Protein AF-A0A970P6G9-F1 (afdb_monomer)

pLDDT: mean 91.3, std 7.3, range [60.38, 97.88]

Solvent-accessible surface area (backbone atoms only — not comparable to full-atom values): 8983 Å² total; per-residue (Å²): 122,50,74,43,99,82,77,48,36,41,44,66,42,76,47,75,48,68,75,51,62,74,87,43,66,70,14,36,40,41,37,38,48,50,78,20,25,54,68,73,26,36,46,44,35,38,39,38,39,34,22,70,30,61,49,99,87,67,32,48,30,31,43,37,38,34,45,68,28,32,42,35,42,84,88,70,47,47,32,36,37,33,33,45,31,42,37,34,37,80,36,34,80,93,48,93,56,60,67,64,25,28,35,40,33,37,42,36,33,38,34,32,39,72,87,71,45,60,35,39,37,38,40,82,34,56,32,32,34,44,45,93,44,99,52,55,14,17,30,30,36,39,40,37,41,96,88,48,53,36,39,39,34,24,58,91,59,59,86,74,58,50,34,41,40,31,46,86,88,48,74,46,80,45,76,116

Mean predicted aligned error: 5.5 Å

Structure (mmCIF, N/CA/C/O backbone):
data_AF-A0A970P6G9-F1
#
_entry.id   AF-A0A970P6G9-F1
#
loop_
_atom_site.group_PDB
_atom_site.id
_atom_site.type_symbol
_atom_site.label_atom_id
_atom_site.label_alt_id
_atom_site.label_comp_id
_atom_site.label_asym_id
_atom_site.label_entity_id
_atom_site.label_seq_id
_atom_site.pdbx_PDB_ins_code
_atom_site.Cartn_x
_atom_site.Cartn_y
_atom_site.Cartn_z
_atom_site.occupancy
_atom_site.B_iso_or_equiv
_atom_site.auth_seq_id
_atom_site.auth_comp_id
_atom_site.auth_asym_id
_atom_site.auth_atom_id
_atom_site.pdbx_PDB_model_num
ATOM 1 N N . ASN A 1 1 ? -10.784 24.321 1.027 1.00 60.38 1 ASN A N 1
ATOM 2 C CA . ASN A 1 1 ? -11.227 22.967 0.640 1.00 60.38 1 ASN A CA 1
ATOM 3 C C . ASN A 1 1 ? -11.304 22.916 -0.864 1.00 60.38 1 ASN A C 1
ATOM 5 O O . ASN A 1 1 ? -11.949 23.785 -1.432 1.00 60.38 1 ASN A O 1
ATOM 9 N N . CYS A 1 2 ? -10.580 21.992 -1.491 1.00 68.00 2 CYS A N 1
ATOM 10 C CA . CYS A 1 2 ? -10.705 21.753 -2.925 1.00 68.00 2 CYS A CA 1
ATOM 11 C C . CYS A 1 2 ? -11.599 20.527 -3.107 1.00 68.00 2 CYS A C 1
ATOM 13 O O . CYS A 1 2 ? -11.255 19.442 -2.630 1.00 68.00 2 CYS A O 1
ATOM 15 N N . GLU A 1 3 ? -12.758 20.721 -3.726 1.00 75.69 3 GLU A N 1
ATOM 16 C CA . GLU A 1 3 ? -13.681 19.639 -4.047 1.00 75.69 3 GLU A CA 1
ATOM 17 C C . GLU A 1 3 ? -13.224 18.974 -5.347 1.00 75.69 3 GLU A C 1
ATOM 19 O O . GLU A 1 3 ? -13.003 19.625 -6.369 1.00 75.69 3 GLU A O 1
ATOM 24 N N . CYS A 1 4 ? -12.998 17.668 -5.285 1.00 73.50 4 CYS A N 1
ATOM 25 C CA . CYS A 1 4 ? -12.661 16.866 -6.447 1.00 73.50 4 CYS A CA 1
ATOM 26 C C . CYS A 1 4 ? -13.927 16.593 -7.263 1.00 73.50 4 CYS A C 1
ATOM 28 O O . CYS A 1 4 ? -15.027 16.556 -6.724 1.00 73.50 4 CYS A O 1
ATOM 30 N N . PHE A 1 5 ? -13.751 16.269 -8.544 1.00 66.19 5 PHE A N 1
ATOM 31 C CA . PHE A 1 5 ? -14.833 15.922 -9.477 1.00 66.19 5 PHE A CA 1
ATOM 32 C C . PHE A 1 5 ? -15.816 14.845 -8.963 1.00 66.19 5 PHE A C 1
ATOM 34 O O . PHE A 1 5 ? -16.958 14.793 -9.398 1.00 66.19 5 PHE A O 1
ATOM 41 N N . LEU A 1 6 ? -15.384 14.003 -8.019 1.00 69.06 6 LEU A N 1
ATOM 42 C CA . LEU A 1 6 ? -16.173 12.924 -7.416 1.00 69.06 6 LEU A CA 1
ATOM 43 C C . LEU A 1 6 ? -16.758 13.281 -6.030 1.00 69.06 6 LEU A C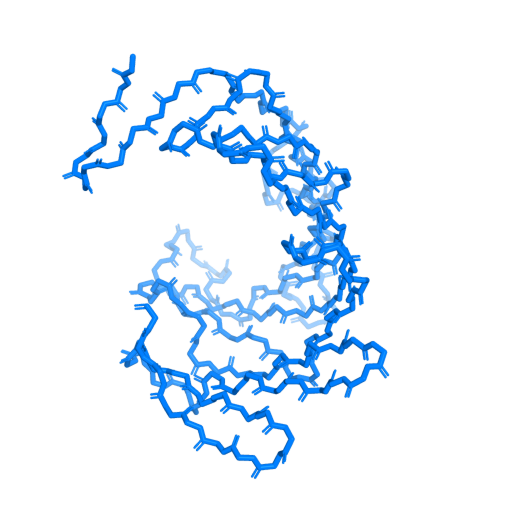 1
ATOM 45 O O . LEU A 1 6 ? -17.033 12.381 -5.244 1.00 69.06 6 LEU A O 1
ATOM 49 N N . GLY A 1 7 ? -16.869 14.567 -5.677 1.00 76.00 7 GLY A N 1
ATOM 50 C CA . GLY A 1 7 ? -17.456 15.037 -4.407 1.00 76.00 7 GLY A CA 1
ATOM 51 C C . GLY A 1 7 ? -16.558 14.891 -3.169 1.00 76.00 7 GLY A C 1
ATOM 52 O O . GLY A 1 7 ? -16.940 15.266 -2.065 1.00 76.00 7 GLY A O 1
ATOM 53 N N . ASN A 1 8 ? -15.340 14.366 -3.331 1.00 82.31 8 ASN A N 1
ATOM 54 C CA . ASN A 1 8 ? -14.369 14.249 -2.241 1.00 82.31 8 ASN A CA 1
ATOM 55 C C . ASN A 1 8 ? -13.641 15.579 -1.995 1.00 82.31 8 ASN A C 1
ATOM 57 O O . ASN A 1 8 ? -13.157 16.209 -2.934 1.00 82.31 8 ASN A O 1
ATOM 61 N N . SER A 1 9 ? -13.466 15.966 -0.735 1.00 87.31 9 SER A N 1
ATOM 62 C CA . SER A 1 9 ? -12.763 17.185 -0.327 1.00 87.31 9 SER A CA 1
ATOM 63 C C . SER A 1 9 ? -11.327 16.883 0.101 1.00 87.31 9 SER A C 1
ATOM 65 O O . SER A 1 9 ? -11.075 15.976 0.896 1.00 87.31 9 SER A O 1
ATOM 67 N N . LYS A 1 10 ? -10.369 17.669 -0.403 1.00 90.81 10 LYS A N 1
ATOM 68 C CA . LYS A 1 10 ? -8.955 17.614 0.002 1.00 90.81 10 LYS A CA 1
ATOM 69 C C . LYS A 1 10 ? -8.492 18.974 0.526 1.00 90.81 10 LYS A C 1
ATOM 71 O O . LYS A 1 10 ? -8.818 20.020 -0.048 1.00 90.81 10 LYS A O 1
ATOM 76 N N . ARG A 1 11 ? -7.701 18.973 1.601 1.00 92.00 11 ARG A N 1
ATOM 77 C CA . ARG A 1 11 ? -7.027 20.169 2.148 1.00 92.00 11 ARG A CA 1
ATOM 78 C C . ARG A 1 11 ? -5.689 19.798 2.786 1.00 92.00 11 ARG A C 1
ATOM 80 O O . ARG A 1 11 ? -5.510 18.651 3.170 1.00 92.00 11 ARG A O 1
ATOM 87 N N . GLY A 1 12 ? -4.776 20.761 2.895 1.00 92.12 12 GLY A N 1
ATOM 88 C CA . GLY A 1 12 ? -3.425 20.553 3.430 1.00 92.12 12 GLY A CA 1
ATOM 89 C C . GLY A 1 12 ? -2.349 20.435 2.362 1.00 92.12 12 GLY A C 1
ATOM 90 O O . GLY A 1 12 ? -2.552 20.867 1.225 1.00 92.12 12 GLY A O 1
ATOM 91 N N . LYS A 1 13 ? -1.204 19.853 2.729 1.00 93.00 13 LYS A N 1
ATOM 92 C CA . LYS A 1 13 ? -0.040 19.709 1.850 1.00 93.00 13 LYS A CA 1
ATOM 93 C C . LYS A 1 13 ? 0.452 18.265 1.805 1.00 93.00 13 LYS A C 1
ATOM 95 O O . LYS A 1 13 ? 0.468 17.554 2.807 1.00 93.00 13 LYS A O 1
ATOM 100 N N . ILE A 1 14 ? 0.896 17.864 0.619 1.00 94.75 14 ILE A N 1
ATOM 101 C CA . ILE A 1 14 ? 1.615 16.613 0.390 1.00 94.75 14 ILE A CA 1
ATOM 102 C C . ILE A 1 14 ? 3.004 17.001 -0.096 1.00 94.75 14 ILE A C 1
ATOM 104 O O . ILE A 1 14 ? 3.134 17.656 -1.132 1.00 94.75 14 ILE A O 1
ATOM 108 N N . HIS A 1 15 ? 4.029 16.594 0.640 1.00 94.69 15 HIS A N 1
ATOM 109 C CA . HIS A 1 15 ? 5.418 16.789 0.248 1.00 94.69 15 HIS A CA 1
ATOM 110 C C . HIS A 1 15 ? 5.901 15.539 -0.463 1.00 94.69 15 HIS A C 1
ATOM 112 O O . HIS A 1 15 ? 5.767 14.433 0.055 1.00 94.69 15 HIS A O 1
ATOM 118 N N . ILE A 1 16 ? 6.441 15.713 -1.667 1.00 95.38 16 ILE A N 1
ATOM 119 C CA . ILE A 1 16 ? 6.964 14.616 -2.477 1.00 95.38 16 ILE A CA 1
ATOM 120 C C . ILE A 1 16 ? 8.412 14.943 -2.808 1.00 95.38 16 ILE A C 1
ATOM 122 O O . ILE A 1 16 ? 8.684 15.888 -3.546 1.00 95.38 16 ILE A O 1
ATOM 126 N N . LYS A 1 17 ? 9.334 14.148 -2.275 1.00 94.94 17 LYS A N 1
ATOM 127 C CA . LYS A 1 17 ? 10.756 14.220 -2.595 1.00 94.94 17 LYS A CA 1
ATOM 128 C C . LYS A 1 17 ? 11.101 13.093 -3.557 1.00 94.94 17 LYS A C 1
ATOM 130 O O . LYS A 1 17 ? 10.786 11.935 -3.294 1.00 94.94 17 LYS A O 1
ATOM 135 N N . LEU A 1 18 ? 11.739 13.448 -4.665 1.00 95.56 18 LEU A N 1
ATOM 136 C CA . LEU A 1 18 ? 12.215 12.524 -5.692 1.00 95.56 18 LEU A CA 1
ATOM 137 C C . LEU A 1 18 ? 13.739 12.608 -5.723 1.00 95.56 18 LEU A C 1
ATOM 139 O O . LEU A 1 18 ? 14.271 13.717 -5.780 1.00 95.56 18 LEU A O 1
ATOM 143 N N . SER A 1 19 ? 14.434 11.473 -5.651 1.00 94.94 19 SER A N 1
ATOM 144 C CA . SER A 1 19 ? 15.895 11.454 -5.800 1.00 94.94 19 SER A CA 1
ATOM 145 C C . SER A 1 19 ? 16.336 11.400 -7.262 1.00 94.94 19 SER A C 1
ATOM 147 O O . SER A 1 19 ? 17.354 11.997 -7.593 1.00 94.94 19 SER A O 1
ATOM 149 N N . ASP A 1 20 ? 15.582 10.707 -8.119 1.00 94.06 20 ASP A N 1
ATOM 150 C CA . ASP A 1 20 ? 15.915 10.497 -9.530 1.00 94.06 20 ASP A CA 1
ATOM 151 C C . ASP A 1 20 ? 14.668 10.085 -10.344 1.00 94.06 20 ASP A C 1
ATOM 153 O O . ASP A 1 20 ? 13.578 9.914 -9.784 1.00 94.06 20 ASP A O 1
ATOM 157 N N . TRP A 1 21 ? 14.804 9.878 -11.658 1.00 90.00 21 TRP A N 1
ATOM 158 C CA . TRP A 1 21 ? 13.772 9.257 -12.490 1.00 90.00 21 TRP A CA 1
ATOM 159 C C . TRP A 1 21 ? 13.391 7.892 -11.906 1.00 90.00 21 TRP A C 1
ATOM 161 O O . TRP A 1 21 ? 14.225 7.016 -11.737 1.00 90.00 21 TRP A O 1
ATOM 171 N N . TRP A 1 22 ? 12.100 7.693 -11.638 1.00 85.81 22 TRP A N 1
ATOM 172 C CA . TRP A 1 22 ? 11.497 6.448 -11.149 1.00 85.81 22 TRP A CA 1
ATOM 173 C C . TRP A 1 22 ? 11.922 5.128 -11.829 1.00 85.81 22 TRP A C 1
ATOM 175 O O . TRP A 1 22 ? 11.798 4.099 -11.178 1.00 85.81 22 TRP A O 1
ATOM 185 N N . ARG A 1 23 ? 12.398 5.115 -13.088 1.00 86.31 23 ARG A N 1
ATOM 186 C CA . ARG A 1 23 ? 12.905 3.895 -13.758 1.00 86.31 23 ARG A CA 1
ATOM 187 C C . ARG A 1 23 ? 14.385 3.620 -13.477 1.00 86.31 23 ARG A C 1
ATOM 189 O O . ARG A 1 23 ? 14.826 2.501 -13.706 1.00 86.31 23 ARG A O 1
ATOM 196 N N . ASN A 1 24 ? 15.125 4.599 -12.962 1.00 90.94 24 ASN A N 1
ATOM 197 C CA . ASN A 1 24 ? 16.506 4.396 -12.550 1.00 90.94 24 ASN A CA 1
ATOM 198 C C . ASN A 1 24 ? 16.527 3.574 -11.260 1.00 90.94 24 ASN A C 1
ATOM 200 O O . ASN A 1 24 ? 15.813 3.882 -10.298 1.00 90.94 24 ASN A O 1
ATOM 204 N N . GLU A 1 25 ? 17.349 2.531 -11.251 1.00 92.44 25 GLU A N 1
ATOM 205 C CA . GLU A 1 25 ? 17.601 1.719 -10.065 1.00 92.44 25 GLU A CA 1
ATOM 206 C C . GLU A 1 25 ? 18.080 2.603 -8.904 1.00 92.44 25 GLU A C 1
ATOM 208 O O . GLU A 1 25 ? 18.868 3.533 -9.087 1.00 92.44 25 GLU A O 1
ATOM 213 N N . GLY A 1 26 ? 17.555 2.357 -7.703 1.00 92.56 26 GLY A N 1
ATOM 214 C CA . GLY A 1 26 ? 17.839 3.178 -6.527 1.00 92.56 26 GLY A CA 1
ATOM 215 C C . GLY A 1 26 ? 17.069 4.503 -6.471 1.00 92.56 26 GLY A C 1
ATOM 216 O O . GLY A 1 26 ? 17.223 5.254 -5.503 1.00 92.56 26 GLY A O 1
ATOM 217 N N . SER A 1 27 ? 16.210 4.802 -7.455 1.00 94.25 27 SER A N 1
ATOM 218 C CA . SER A 1 27 ? 15.303 5.951 -7.375 1.00 94.25 27 SER A CA 1
ATOM 219 C C . SER A 1 27 ? 14.384 5.829 -6.160 1.00 94.25 27 SER A C 1
ATOM 221 O O . SER A 1 27 ? 13.750 4.800 -5.920 1.00 94.25 27 SER A O 1
ATOM 223 N N . LEU A 1 28 ? 14.308 6.912 -5.392 1.00 95.00 28 LEU A N 1
ATOM 224 C CA . LEU A 1 28 ? 13.575 7.016 -4.146 1.00 95.00 28 LEU A CA 1
ATOM 225 C C . LEU A 1 28 ? 12.527 8.114 -4.268 1.00 95.00 28 LEU A C 1
ATOM 227 O O . LEU A 1 28 ? 12.832 9.280 -4.537 1.00 95.00 28 LEU A O 1
ATOM 231 N N . ARG A 1 29 ? 11.284 7.742 -3.985 1.00 96.75 29 ARG A N 1
ATOM 232 C CA . ARG A 1 29 ? 10.172 8.666 -3.809 1.00 96.75 29 ARG A CA 1
ATOM 233 C C . ARG A 1 29 ? 9.692 8.613 -2.371 1.00 96.75 29 ARG A C 1
ATOM 235 O O . ARG A 1 29 ? 9.125 7.618 -1.930 1.00 96.75 29 ARG A O 1
ATOM 242 N N . GLU A 1 30 ? 9.880 9.715 -1.667 1.00 96.44 30 GLU A N 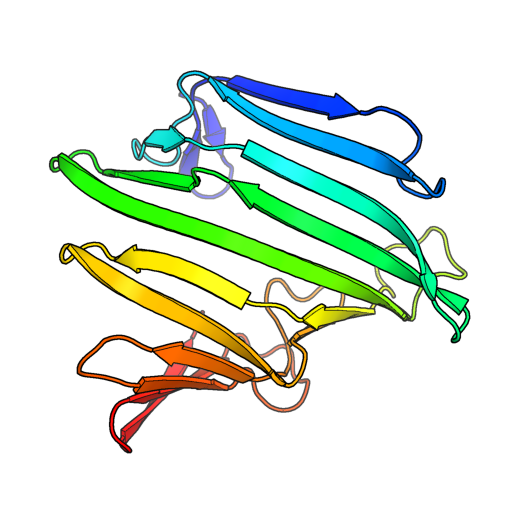1
ATOM 243 C CA . GLU A 1 30 ? 9.408 9.904 -0.303 1.00 96.44 30 GLU A CA 1
ATOM 244 C C . GLU A 1 30 ? 8.197 10.838 -0.313 1.00 96.44 30 GLU A C 1
ATOM 246 O O . GLU A 1 30 ? 8.224 11.901 -0.934 1.00 96.44 30 GLU A O 1
ATOM 251 N N . ILE A 1 31 ? 7.120 10.416 0.341 1.00 96.81 31 ILE A N 1
ATOM 252 C CA . ILE A 1 31 ? 5.853 11.135 0.428 1.00 96.81 31 ILE A CA 1
ATOM 253 C C . ILE A 1 31 ? 5.524 11.326 1.905 1.00 96.81 31 ILE A C 1
ATOM 255 O O . ILE A 1 31 ? 5.397 10.349 2.647 1.00 96.81 31 ILE A O 1
ATOM 259 N N . THR A 1 32 ? 5.356 12.577 2.315 1.00 95.62 32 THR A N 1
ATOM 260 C CA . THR A 1 32 ? 4.930 12.951 3.667 1.00 95.62 32 THR A CA 1
ATOM 261 C C . THR A 1 32 ? 3.759 13.923 3.608 1.00 95.62 32 THR A C 1
ATOM 263 O O . THR A 1 32 ? 3.500 14.573 2.590 1.00 95.62 32 THR A O 1
ATOM 266 N N . PHE A 1 33 ? 3.013 13.993 4.704 1.00 95.38 33 PHE A N 1
ATOM 267 C CA . PHE A 1 33 ? 1.782 14.767 4.803 1.00 95.38 33 PHE A CA 1
ATOM 268 C C . PHE A 1 33 ? 1.939 15.859 5.861 1.00 95.38 33 PHE A C 1
ATOM 270 O O . PHE A 1 33 ? 2.378 15.583 6.975 1.00 95.38 33 PHE A O 1
ATOM 277 N N . GLU A 1 34 ? 1.575 17.094 5.517 1.00 94.12 34 GLU A N 1
ATOM 278 C CA . GLU A 1 34 ? 1.528 18.229 6.445 1.00 94.12 34 GLU A CA 1
ATOM 279 C C . GLU A 1 34 ? 0.101 18.772 6.459 1.00 94.12 34 GLU A C 1
ATOM 281 O O . GLU A 1 34 ? -0.391 19.284 5.448 1.00 94.12 34 GLU A O 1
ATOM 286 N N . ASP A 1 35 ? -0.570 18.604 7.601 1.00 93.62 35 ASP A N 1
ATOM 287 C CA . ASP A 1 35 ? -1.966 18.995 7.810 1.00 93.62 35 ASP A CA 1
ATOM 288 C C . ASP A 1 35 ? -2.884 18.573 6.658 1.00 93.62 35 ASP A C 1
ATOM 290 O O . ASP A 1 35 ? -3.750 19.336 6.227 1.00 93.62 35 ASP A O 1
ATOM 294 N N . PHE A 1 36 ? -2.671 17.361 6.134 1.00 93.81 36 PHE A N 1
ATOM 295 C CA . PHE A 1 36 ? -3.454 16.817 5.035 1.00 93.81 36 PHE A CA 1
ATOM 296 C C . PHE A 1 36 ? -4.724 16.139 5.544 1.00 93.81 36 PHE A C 1
ATOM 298 O O . PHE A 1 36 ? -4.681 15.291 6.436 1.00 93.81 36 PHE A O 1
ATOM 305 N N . TYR A 1 37 ? -5.852 16.495 4.935 1.00 92.50 37 TYR A N 1
ATOM 306 C CA . TYR A 1 37 ? -7.153 15.924 5.238 1.00 92.50 37 TYR A CA 1
ATOM 307 C C . TYR A 1 37 ? -7.860 15.496 3.955 1.00 92.50 37 TYR A C 1
ATOM 309 O O . TYR A 1 37 ? -7.885 16.236 2.964 1.00 92.50 37 TYR A O 1
ATOM 317 N N . PHE A 1 38 ? -8.472 14.318 4.012 1.00 90.88 38 PHE A N 1
ATOM 318 C CA . PHE A 1 38 ? -9.325 13.754 2.975 1.00 90.88 38 PHE A CA 1
ATOM 319 C C . PHE A 1 38 ? -10.718 13.523 3.563 1.00 90.88 38 PHE A C 1
ATOM 321 O O . PHE 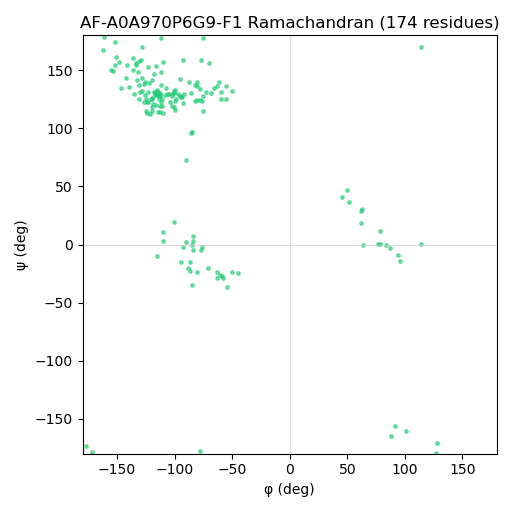A 1 38 ? -10.864 12.720 4.481 1.00 90.88 38 PHE A O 1
ATOM 328 N N . ASN A 1 39 ? -11.728 14.242 3.066 1.00 89.88 39 ASN A N 1
ATOM 329 C CA . ASN A 1 39 ? -13.083 14.265 3.637 1.00 89.88 39 ASN A CA 1
ATOM 330 C C . ASN A 1 39 ? -13.068 14.519 5.156 1.00 89.88 39 ASN A C 1
ATOM 332 O O . ASN A 1 39 ? -13.677 13.785 5.924 1.00 89.88 39 ASN A O 1
ATOM 336 N N . ASP A 1 40 ? -12.286 15.517 5.581 1.00 90.88 40 ASP A N 1
ATOM 337 C CA . ASP A 1 40 ? -12.037 15.890 6.985 1.00 90.88 40 ASP A CA 1
ATOM 338 C C . ASP A 1 40 ? -11.326 14.855 7.865 1.00 90.88 40 ASP A C 1
ATOM 340 O O . ASP A 1 40 ? -10.963 15.168 8.999 1.00 90.88 40 ASP A O 1
ATOM 344 N N . ASN A 1 41 ? -10.982 13.693 7.316 1.00 93.12 41 ASN A N 1
ATOM 345 C CA . ASN A 1 41 ? -10.129 12.719 7.984 1.00 93.12 41 ASN A CA 1
ATOM 346 C C . ASN A 1 41 ? -8.666 13.129 7.830 1.00 93.12 41 ASN A C 1
ATOM 348 O O . ASN A 1 41 ? -8.185 13.310 6.708 1.00 93.12 41 ASN A O 1
ATOM 352 N N . LYS A 1 42 ? -7.949 13.272 8.945 1.00 94.81 42 LYS A N 1
ATOM 353 C CA . LYS A 1 42 ? -6.531 13.647 8.953 1.00 94.81 42 LYS A CA 1
ATOM 354 C C . LYS A 1 42 ? -5.672 12.437 8.609 1.00 94.81 42 LYS A C 1
ATOM 356 O O . LYS A 1 42 ? -5.747 11.430 9.310 1.00 94.81 42 LYS A O 1
ATOM 361 N N . LEU A 1 43 ? -4.840 12.557 7.579 1.00 95.38 43 LEU A N 1
ATOM 362 C CA . LEU A 1 43 ? -3.892 11.520 7.179 1.00 95.38 43 LEU A CA 1
ATOM 363 C C . LEU A 1 43 ? -2.472 11.914 7.585 1.00 95.38 43 LEU A C 1
ATOM 365 O O . LEU A 1 43 ? -1.994 13.002 7.264 1.00 95.38 43 LEU A O 1
ATOM 369 N N . GLU A 1 44 ? -1.794 10.996 8.258 1.00 96.25 44 GLU 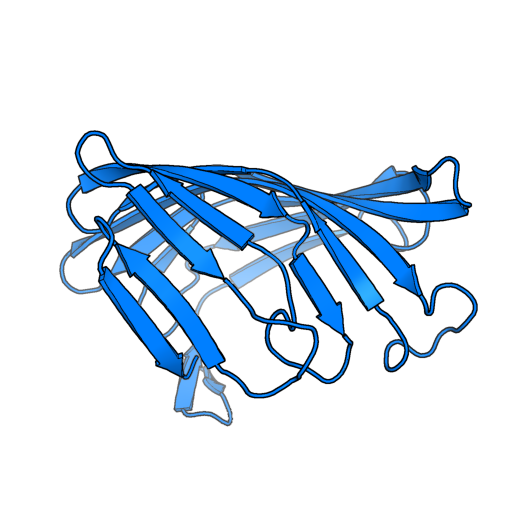A N 1
ATOM 370 C CA . GLU A 1 44 ? -0.432 11.147 8.754 1.00 96.25 44 GLU A CA 1
ATOM 371 C C . GLU A 1 44 ? 0.404 9.921 8.363 1.00 96.25 44 GLU A C 1
ATOM 373 O O . GLU A 1 44 ? -0.128 8.844 8.077 1.00 96.25 44 GLU A O 1
ATOM 378 N N . GLY A 1 45 ? 1.723 10.102 8.334 1.00 95.12 45 GLY A N 1
ATOM 379 C CA . GLY A 1 45 ? 2.688 9.041 8.061 1.00 95.12 45 GLY A CA 1
ATOM 380 C C . GLY A 1 45 ? 3.669 9.380 6.946 1.00 95.12 45 GLY A C 1
ATOM 381 O O . GLY A 1 45 ? 3.652 10.464 6.354 1.00 95.12 45 GLY A O 1
ATOM 382 N N . LYS A 1 46 ? 4.544 8.419 6.672 1.00 96.81 46 LYS A N 1
ATOM 383 C CA . LYS A 1 46 ? 5.585 8.495 5.655 1.00 96.81 46 LYS A CA 1
ATOM 384 C C . LYS A 1 46 ? 5.450 7.310 4.714 1.00 96.81 46 LYS A C 1
ATOM 386 O O . LYS A 1 46 ? 5.457 6.165 5.154 1.00 96.81 46 LYS A O 1
ATOM 391 N N . LYS A 1 47 ? 5.351 7.582 3.414 1.00 96.69 47 LYS A N 1
ATOM 392 C CA . LYS A 1 47 ? 5.380 6.557 2.371 1.00 96.69 47 LYS A CA 1
ATOM 393 C C . LYS A 1 47 ? 6.663 6.682 1.566 1.00 96.69 47 LYS A C 1
ATOM 395 O O . LYS A 1 47 ? 6.936 7.731 0.993 1.00 96.69 47 LYS A O 1
ATOM 400 N N . THR A 1 48 ? 7.399 5.589 1.476 1.00 96.44 48 THR A N 1
ATOM 401 C CA . THR A 1 48 ? 8.638 5.483 0.714 1.00 96.44 48 THR A CA 1
ATOM 402 C C . THR A 1 48 ? 8.432 4.483 -0.412 1.00 96.44 48 THR A C 1
ATOM 404 O O . THR A 1 48 ? 7.874 3.411 -0.196 1.00 96.44 48 THR A O 1
ATOM 407 N N . ILE A 1 49 ? 8.849 4.837 -1.620 1.00 96.44 49 ILE A N 1
ATOM 408 C CA . ILE A 1 49 ? 8.855 3.953 -2.784 1.00 96.44 49 ILE A CA 1
ATOM 409 C C . ILE A 1 49 ? 10.284 3.944 -3.309 1.00 96.44 49 ILE A C 1
ATOM 411 O O . ILE A 1 49 ? 10.778 4.985 -3.736 1.00 96.44 49 ILE A O 1
ATOM 415 N N . LEU A 1 50 ? 10.932 2.792 -3.240 1.00 96.12 50 LEU A N 1
ATOM 416 C CA . LEU A 1 50 ? 12.280 2.555 -3.734 1.00 96.12 50 LEU A CA 1
ATOM 417 C C . LEU A 1 50 ? 12.187 1.687 -4.988 1.00 96.12 50 LEU A C 1
ATOM 419 O O . LEU A 1 50 ? 11.524 0.655 -4.953 1.00 96.12 50 LEU A O 1
ATOM 423 N N . ASN A 1 51 ? 12.827 2.102 -6.076 1.00 95.31 51 ASN A N 1
ATOM 424 C CA . ASN A 1 51 ? 13.086 1.232 -7.217 1.00 95.31 51 ASN A CA 1
ATOM 425 C C . ASN A 1 51 ? 14.236 0.287 -6.848 1.00 95.31 51 ASN A C 1
ATOM 427 O O . ASN A 1 51 ? 15.359 0.744 -6.622 1.00 95.31 51 ASN A O 1
ATOM 431 N N . SER A 1 52 ? 13.935 -1.005 -6.768 1.00 92.56 52 SER A N 1
ATOM 432 C CA . SER A 1 52 ? 14.876 -2.055 -6.367 1.00 92.56 52 SER A CA 1
ATOM 433 C C . SER A 1 52 ? 15.635 -2.655 -7.557 1.00 92.56 52 SER A C 1
ATOM 435 O O . SER A 1 52 ? 16.441 -3.556 -7.363 1.00 92.56 52 SER A O 1
ATOM 437 N N . GLY A 1 53 ? 15.406 -2.145 -8.770 1.00 91.56 53 GLY A N 1
ATOM 438 C CA . GLY A 1 53 ? 16.038 -2.617 -9.995 1.00 91.56 53 GLY A CA 1
ATOM 439 C C . GLY A 1 53 ? 15.275 -3.764 -10.650 1.00 91.56 53 GLY A C 1
ATOM 440 O O . GLY A 1 53 ? 14.095 -4.004 -10.370 1.00 91.56 53 GLY A O 1
ATOM 441 N N . LEU A 1 54 ? 15.954 -4.442 -11.570 1.00 92.12 54 LEU A N 1
ATOM 442 C CA . LEU A 1 54 ? 15.427 -5.629 -12.234 1.00 92.12 54 LEU A CA 1
ATOM 443 C C . LEU A 1 54 ? 15.650 -6.859 -11.346 1.00 92.12 54 LEU A C 1
ATOM 445 O O . LEU A 1 54 ? 16.722 -7.002 -10.760 1.00 92.12 54 LEU A O 1
ATOM 449 N N . ASN A 1 55 ? 14.653 -7.735 -11.248 1.00 90.75 55 ASN A N 1
ATOM 450 C CA . ASN A 1 55 ? 14.835 -9.053 -10.640 1.00 90.75 55 ASN A CA 1
ATOM 451 C C . ASN A 1 55 ? 15.529 -10.028 -11.611 1.00 90.75 55 ASN A C 1
ATOM 453 O O . ASN A 1 55 ? 15.871 -9.667 -12.739 1.00 90.75 55 ASN A O 1
ATOM 457 N N . ASP A 1 56 ? 15.709 -11.275 -11.172 1.00 88.31 56 ASP A N 1
ATOM 458 C CA . ASP A 1 56 ? 16.342 -12.335 -11.970 1.00 88.31 56 ASP A CA 1
ATOM 459 C C . ASP A 1 56 ? 15.604 -12.616 -13.294 1.00 88.31 56 ASP A C 1
ATOM 461 O O . ASP A 1 56 ? 16.233 -13.009 -14.278 1.00 88.31 56 ASP A O 1
ATOM 465 N N . ASP A 1 57 ? 14.296 -12.347 -13.344 1.00 87.44 57 ASP A N 1
ATOM 466 C CA . ASP A 1 57 ? 13.447 -12.496 -14.533 1.00 87.44 57 ASP A CA 1
ATOM 467 C C . ASP A 1 57 ? 13.478 -11.261 -15.459 1.00 87.44 57 ASP A C 1
ATOM 469 O O . ASP A 1 57 ? 12.838 -11.246 -16.510 1.00 87.44 57 ASP A O 1
ATOM 473 N N . GLY A 1 58 ? 14.234 -10.216 -15.103 1.00 86.94 58 GLY A N 1
ATOM 474 C CA . GLY A 1 58 ? 14.319 -8.969 -15.869 1.00 86.94 58 GLY A CA 1
ATOM 475 C C . GLY A 1 58 ? 13.133 -8.018 -15.663 1.00 86.94 58 GLY A C 1
ATOM 476 O O . GLY A 1 58 ? 13.003 -7.031 -16.393 1.00 86.94 58 GLY A O 1
ATOM 477 N N . ASN A 1 59 ? 12.287 -8.276 -14.666 1.00 90.62 59 ASN A N 1
ATOM 478 C CA . ASN A 1 59 ? 11.127 -7.459 -14.323 1.00 90.62 59 ASN A CA 1
ATOM 479 C C . ASN A 1 59 ? 11.506 -6.340 -13.354 1.00 90.62 59 ASN A C 1
ATOM 481 O O . ASN A 1 59 ? 12.271 -6.533 -12.409 1.00 90.62 59 ASN A O 1
ATOM 485 N N . LEU A 1 60 ? 10.938 -5.152 -13.564 1.00 91.44 60 LEU A N 1
ATOM 486 C CA . LEU A 1 60 ? 11.210 -3.989 -12.723 1.00 91.44 60 LEU A CA 1
ATOM 487 C C . LEU A 1 60 ? 10.493 -4.110 -11.375 1.00 91.44 60 LEU A C 1
ATOM 489 O O . LEU A 1 60 ? 9.275 -4.284 -11.327 1.00 91.44 60 LEU A O 1
ATOM 493 N N . THR A 1 61 ? 11.233 -3.951 -10.280 1.00 94.56 61 THR A N 1
ATOM 494 C CA . THR A 1 61 ? 10.715 -4.137 -8.921 1.00 94.56 61 THR A CA 1
ATOM 495 C C . THR A 1 61 ? 10.770 -2.865 -8.080 1.00 94.56 61 THR A C 1
ATOM 497 O O . THR A 1 61 ? 11.663 -2.025 -8.207 1.00 94.56 61 THR A O 1
ATOM 500 N N . PHE A 1 62 ? 9.792 -2.712 -7.187 1.00 95.38 62 PHE A N 1
ATOM 501 C CA . PHE A 1 62 ? 9.684 -1.584 -6.270 1.00 95.38 62 PHE A CA 1
ATOM 502 C C . PHE A 1 62 ? 9.339 -2.038 -4.862 1.00 95.38 62 PHE A C 1
ATOM 504 O O . PHE A 1 62 ? 8.310 -2.677 -4.644 1.00 95.38 62 PHE A O 1
ATOM 511 N N . THR A 1 63 ? 10.108 -1.568 -3.888 1.00 96.50 63 THR A N 1
ATOM 512 C CA . THR A 1 63 ? 9.772 -1.707 -2.472 1.00 96.50 63 THR A CA 1
ATOM 513 C C . THR A 1 63 ? 9.001 -0.479 -2.000 1.00 96.50 63 THR A C 1
ATOM 515 O O . THR A 1 63 ? 9.466 0.659 -2.084 1.00 96.50 63 THR A O 1
ATOM 518 N N . LYS A 1 64 ? 7.791 -0.695 -1.490 1.00 96.50 64 LYS A N 1
ATOM 519 C CA . LYS A 1 64 ? 6.881 0.328 -0.972 1.00 96.50 64 LYS A CA 1
ATOM 520 C C . LYS A 1 64 ? 6.741 0.149 0.532 1.00 96.50 64 LYS A C 1
ATOM 522 O O . LYS A 1 64 ? 6.136 -0.817 0.987 1.00 96.50 64 LYS A O 1
ATOM 527 N N . LYS A 1 65 ? 7.223 1.120 1.298 1.00 97.06 65 LYS A N 1
ATOM 528 C CA . LYS A 1 65 ? 7.126 1.132 2.757 1.00 97.06 65 LYS A CA 1
ATOM 529 C C . LYS A 1 65 ? 6.189 2.238 3.224 1.00 97.06 65 LYS A C 1
ATOM 531 O O . LYS A 1 65 ? 6.242 3.350 2.702 1.00 97.06 65 LYS A O 1
ATOM 536 N N . ILE A 1 66 ? 5.336 1.944 4.197 1.00 97.00 66 ILE A N 1
ATOM 537 C CA . ILE A 1 66 ? 4.564 2.940 4.939 1.00 97.00 66 ILE A CA 1
ATOM 538 C C . ILE A 1 66 ? 4.954 2.830 6.405 1.00 97.00 66 ILE A C 1
ATOM 540 O O . ILE A 1 66 ? 4.861 1.753 6.990 1.00 97.00 66 ILE A O 1
ATOM 544 N N . GLU A 1 67 ? 5.372 3.954 6.975 1.00 96.56 67 GLU A N 1
ATOM 545 C CA . GLU A 1 67 ? 5.800 4.083 8.363 1.00 96.56 67 GLU A CA 1
ATOM 546 C C . GLU A 1 67 ? 4.961 5.156 9.058 1.00 96.56 67 GLU A C 1
ATOM 548 O O . GLU A 1 67 ? 4.785 6.262 8.538 1.00 96.56 67 GLU A O 1
ATOM 553 N N . GLY A 1 68 ? 4.431 4.827 10.235 1.00 94.62 68 GLY A N 1
ATOM 554 C CA . GLY A 1 68 ? 3.601 5.727 11.031 1.00 94.62 68 GLY A CA 1
ATOM 555 C C . GLY A 1 68 ? 2.316 6.154 10.323 1.00 94.62 68 GLY A C 1
ATOM 556 O O . GLY A 1 68 ? 1.842 7.263 10.562 1.00 94.62 68 GLY A O 1
ATOM 557 N N . GLY A 1 69 ? 1.778 5.314 9.432 1.00 95.50 69 GLY A N 1
ATOM 558 C CA . GLY A 1 69 ? 0.505 5.573 8.770 1.00 95.50 69 GLY A CA 1
ATOM 559 C C . GLY A 1 69 ? -0.597 5.700 9.811 1.00 95.50 69 GLY A C 1
ATOM 560 O O . GLY A 1 69 ? -0.763 4.810 10.646 1.00 95.50 69 GLY A O 1
ATOM 561 N N . LYS A 1 70 ? -1.330 6.811 9.797 1.00 95.81 70 LYS A N 1
ATOM 562 C CA . LYS A 1 70 ? -2.437 7.046 10.721 1.00 95.81 70 LYS A CA 1
ATOM 563 C C . LYS A 1 70 ? -3.530 7.852 10.042 1.00 95.81 70 LYS A C 1
ATOM 565 O O . LYS A 1 70 ? -3.259 8.857 9.391 1.00 95.81 70 LYS A O 1
ATOM 570 N N . LEU A 1 71 ? -4.767 7.415 10.228 1.00 95.38 71 LEU A N 1
ATOM 571 C CA . LEU A 1 71 ? -5.962 8.118 9.791 1.00 95.38 71 LEU A CA 1
ATOM 572 C C . LEU A 1 71 ? -6.793 8.456 11.027 1.00 95.38 71 LEU A C 1
ATOM 574 O O . LEU A 1 71 ? -7.159 7.557 11.783 1.00 95.38 71 LEU A O 1
ATOM 578 N N . SER A 1 72 ? -7.054 9.744 11.244 1.00 95.06 72 SER A N 1
ATOM 579 C CA . SER A 1 72 ? -7.869 10.235 12.362 1.00 95.06 72 SER A CA 1
ATOM 580 C C . SER A 1 72 ? -9.172 10.827 11.837 1.00 95.06 72 SER A C 1
ATOM 582 O O . SER A 1 72 ? -9.142 11.688 10.955 1.00 95.06 72 SER A O 1
ATOM 584 N N . TYR A 1 73 ? -10.294 10.376 12.383 1.00 93.81 73 TYR A N 1
ATOM 585 C CA . TYR A 1 73 ? -11.635 10.789 11.985 1.00 93.81 73 TYR A CA 1
ATOM 586 C C . TYR A 1 73 ? -12.138 11.970 12.838 1.00 93.81 73 TYR A C 1
ATOM 588 O O . TYR A 1 73 ? -11.653 12.179 13.956 1.00 93.81 73 TYR A O 1
ATOM 596 N N . PRO A 1 74 ? -13.124 12.749 12.350 1.00 91.88 74 PRO A N 1
ATOM 597 C CA . PRO A 1 74 ? -13.709 13.868 13.093 1.00 91.88 74 PRO A CA 1
ATOM 598 C C . PRO A 1 74 ? -14.368 13.483 14.424 1.00 91.88 74 PRO A C 1
ATOM 600 O O . PRO A 1 74 ? -14.438 14.311 15.329 1.00 91.88 74 PRO A O 1
ATOM 603 N N . ASP A 1 75 ? -14.837 12.241 14.554 1.00 92.31 75 ASP A N 1
ATOM 604 C CA . ASP A 1 75 ? -15.428 11.700 15.786 1.00 92.31 75 ASP A CA 1
ATOM 605 C C . ASP A 1 75 ? -14.382 11.351 16.866 1.00 92.31 75 ASP A C 1
ATOM 607 O O . ASP A 1 75 ? -14.734 10.946 17.974 1.00 92.31 75 ASP A O 1
ATOM 611 N N . GLY A 1 76 ? -13.092 11.530 16.560 1.00 89.88 76 GLY A N 1
ATOM 612 C CA . GLY A 1 76 ? -11.972 11.227 17.445 1.00 89.88 76 GLY A CA 1
ATOM 613 C C . GLY A 1 76 ? -11.483 9.780 17.369 1.00 89.88 76 GLY A C 1
ATOM 614 O O . GLY A 1 76 ? -10.484 9.451 18.015 1.00 89.88 76 GLY A O 1
ATOM 615 N N . SER A 1 77 ? -12.132 8.917 16.582 1.00 94.31 77 SER A N 1
ATOM 616 C CA . SER A 1 77 ? -11.619 7.581 16.285 1.00 94.31 77 SER A CA 1
ATOM 617 C C . SER A 1 77 ? -10.389 7.662 15.373 1.00 94.31 77 SER A C 1
ATOM 619 O O . SER A 1 77 ? -10.153 8.646 14.664 1.00 94.31 77 SER A O 1
ATOM 621 N N . SER A 1 78 ? -9.544 6.633 15.412 1.00 94.62 78 SER A N 1
ATOM 622 C CA . SER A 1 78 ? -8.354 6.580 14.566 1.00 94.62 78 SER A CA 1
ATOM 623 C C . SER A 1 78 ? -7.930 5.152 14.285 1.00 94.62 78 SER A C 1
ATOM 625 O O . SER A 1 78 ? -8.056 4.300 15.158 1.00 94.62 78 SER A O 1
ATOM 627 N N . MET A 1 79 ? -7.334 4.938 13.119 1.00 95.81 79 MET A N 1
ATOM 628 C CA . MET A 1 79 ? -6.648 3.699 12.755 1.00 95.81 79 MET A CA 1
ATOM 629 C C . MET A 1 79 ? -5.201 3.996 12.371 1.00 95.81 79 MET A C 1
ATOM 631 O O . MET A 1 79 ? -4.889 5.097 11.908 1.00 95.81 79 MET A O 1
ATOM 635 N N . SER A 1 80 ? -4.318 3.020 12.545 1.00 96.31 80 SER A N 1
ATOM 636 C CA . SER A 1 80 ? -2.917 3.122 12.142 1.00 96.31 80 SER A CA 1
ATOM 637 C C . SER A 1 80 ? -2.460 1.881 11.395 1.00 96.31 80 SER A C 1
ATOM 639 O O . SER A 1 80 ? -3.046 0.807 11.528 1.00 96.31 80 SER A O 1
ATOM 641 N N . TRP A 1 81 ? -1.422 2.035 10.581 1.00 96.69 81 TRP A N 1
ATOM 642 C CA . TRP A 1 81 ? -0.794 0.928 9.882 1.00 96.69 81 TRP A CA 1
ATOM 643 C C . TRP A 1 81 ? 0.660 1.234 9.536 1.00 96.69 81 TRP A C 1
ATOM 645 O O . TRP A 1 81 ? 1.058 2.368 9.260 1.00 96.69 81 TRP A O 1
ATOM 655 N N . ASN A 1 82 ? 1.442 0.169 9.498 1.00 96.88 82 ASN A N 1
ATOM 656 C CA . ASN A 1 82 ? 2.757 0.100 8.898 1.00 96.88 82 ASN A CA 1
ATOM 657 C C . ASN A 1 82 ? 2.731 -1.059 7.912 1.00 96.88 82 ASN A C 1
ATOM 659 O O . ASN A 1 82 ? 2.141 -2.102 8.189 1.00 96.88 82 ASN A O 1
ATOM 663 N N . CYS A 1 83 ? 3.351 -0.895 6.753 1.00 95.88 83 CYS A N 1
ATOM 664 C CA . CYS A 1 83 ? 3.462 -2.010 5.824 1.00 95.88 83 CYS A CA 1
ATOM 665 C C . CYS A 1 83 ? 4.693 -1.908 4.954 1.00 95.88 83 CYS A C 1
ATOM 667 O O . CYS A 1 83 ? 5.141 -0.811 4.623 1.00 95.88 83 CYS A O 1
ATOM 669 N N . GLU A 1 84 ? 5.142 -3.062 4.497 1.00 97.44 84 GLU A N 1
ATOM 670 C CA . GLU A 1 84 ? 6.153 -3.187 3.469 1.00 97.44 84 GLU A CA 1
ATOM 671 C C . GLU A 1 84 ? 5.604 -4.094 2.374 1.00 97.44 84 GLU A C 1
ATOM 673 O O . GLU A 1 84 ? 5.147 -5.206 2.631 1.00 97.44 84 GLU A O 1
ATOM 678 N N . LYS A 1 85 ? 5.563 -3.571 1.151 1.00 96.69 85 LYS A N 1
ATOM 679 C CA . LYS A 1 85 ? 5.049 -4.271 -0.021 1.00 96.69 85 LYS A CA 1
ATOM 680 C C . LYS A 1 85 ? 6.088 -4.252 -1.126 1.00 96.69 85 LYS A C 1
ATOM 682 O O . LYS A 1 85 ? 6.670 -3.200 -1.383 1.00 96.69 85 LYS A O 1
ATOM 687 N N . SER A 1 86 ? 6.262 -5.371 -1.810 1.00 95.81 86 SER A N 1
ATOM 688 C CA . SER A 1 86 ? 7.007 -5.433 -3.063 1.00 95.81 86 SER A CA 1
ATOM 689 C C . SER A 1 86 ? 6.031 -5.332 -4.230 1.00 95.81 86 SER A C 1
ATOM 691 O O . SER A 1 86 ? 4.901 -5.810 -4.151 1.00 95.81 86 SER A O 1
ATOM 693 N N . SER A 1 87 ? 6.413 -4.639 -5.293 1.00 94.88 87 SER A N 1
ATOM 694 C CA . SER A 1 87 ? 5.644 -4.553 -6.531 1.00 94.88 87 SER A CA 1
ATOM 695 C C . SER A 1 87 ? 6.548 -4.847 -7.708 1.00 94.88 87 SER A C 1
ATOM 697 O O . SER A 1 87 ? 7.554 -4.170 -7.880 1.00 94.88 87 SER A O 1
ATOM 699 N N . GLU A 1 88 ? 6.161 -5.808 -8.521 1.00 94.12 88 GLU A N 1
ATOM 700 C CA . GLU A 1 88 ? 6.881 -6.263 -9.699 1.00 94.12 88 GLU A CA 1
ATOM 701 C C . GLU A 1 88 ? 6.059 -5.945 -10.947 1.00 94.12 88 GLU A C 1
ATOM 703 O O . GLU A 1 88 ? 4.861 -6.225 -10.986 1.00 94.12 88 GLU A O 1
ATOM 708 N N . LEU A 1 89 ? 6.690 -5.334 -11.947 1.00 91.62 89 LEU A N 1
ATOM 709 C CA . LEU A 1 89 ? 6.104 -5.095 -13.263 1.00 91.62 89 LEU A CA 1
ATOM 710 C C . LEU A 1 89 ? 6.302 -6.344 -14.123 1.00 91.62 89 LEU A C 1
ATOM 712 O O . LEU A 1 89 ? 7.375 -6.522 -14.696 1.00 91.62 89 LEU A O 1
ATOM 716 N N . ILE A 1 90 ? 5.282 -7.197 -14.181 1.00 91.25 90 ILE A N 1
ATOM 717 C CA . ILE A 1 90 ? 5.347 -8.501 -14.855 1.00 91.25 90 ILE A CA 1
ATOM 718 C C . ILE A 1 90 ? 5.019 -8.420 -16.352 1.00 91.25 90 ILE A C 1
ATOM 720 O O . ILE A 1 90 ? 5.457 -9.269 -17.118 1.00 91.25 90 ILE A O 1
ATOM 724 N N . GLU A 1 91 ? 4.290 -7.388 -16.788 1.00 87.19 91 GLU A N 1
ATOM 725 C CA . GLU A 1 91 ? 4.028 -7.098 -18.207 1.00 87.19 91 GLU A CA 1
ATOM 726 C C . GLU A 1 91 ? 4.058 -5.582 -18.451 1.00 87.19 91 GLU A C 1
ATOM 728 O O . GLU A 1 91 ? 3.802 -4.818 -17.526 1.00 87.19 91 GLU A O 1
ATOM 733 N N . GLY A 1 92 ? 4.366 -5.143 -19.679 1.00 79.06 92 GLY A N 1
ATOM 734 C CA . GLY A 1 92 ? 4.332 -3.725 -20.092 1.00 79.06 92 GLY A CA 1
ATOM 735 C C . GLY A 1 92 ? 5.664 -2.964 -19.992 1.00 79.06 92 GLY A C 1
ATOM 736 O O . GLY A 1 92 ? 5.814 -1.885 -20.565 1.00 79.06 92 GLY A O 1
ATOM 737 N N . ASN A 1 93 ? 6.700 -3.553 -19.378 1.00 78.06 93 ASN A N 1
ATOM 738 C CA . ASN A 1 93 ? 7.997 -2.886 -19.169 1.00 78.06 93 ASN A CA 1
ATOM 739 C C . ASN A 1 93 ? 8.680 -2.400 -20.469 1.00 78.06 93 ASN A C 1
ATOM 741 O O . ASN A 1 93 ? 9.402 -1.395 -20.458 1.00 78.06 93 ASN A O 1
ATOM 745 N N . GLU A 1 94 ? 8.425 -3.085 -21.589 1.00 74.44 94 GLU A N 1
ATOM 746 C CA . GLU A 1 94 ? 8.979 -2.775 -22.913 1.00 74.44 94 GLU A CA 1
ATOM 747 C C . GLU A 1 94 ? 8.409 -1.496 -23.538 1.00 74.44 94 GLU A C 1
ATOM 749 O O . GLU A 1 94 ? 9.026 -0.918 -24.437 1.00 74.44 94 GLU A O 1
ATOM 754 N N . THR A 1 95 ? 7.245 -1.028 -23.075 1.00 72.69 95 THR A N 1
ATOM 755 C CA . THR A 1 95 ? 6.612 0.170 -23.616 1.00 72.69 95 THR A CA 1
ATOM 756 C C . THR A 1 95 ? 6.647 1.331 -22.616 1.00 72.69 95 THR A C 1
ATOM 758 O O . THR A 1 95 ? 6.832 1.189 -21.406 1.00 72.69 95 THR A O 1
ATOM 761 N N . LEU A 1 96 ? 6.543 2.553 -23.148 1.00 67.12 96 LEU A N 1
ATOM 762 C CA . LEU A 1 96 ? 6.279 3.750 -22.338 1.00 67.12 96 LEU A CA 1
ATOM 763 C C . LEU A 1 96 ? 4.779 3.937 -22.082 1.00 67.12 96 LEU A C 1
ATOM 765 O O . LEU A 1 96 ? 4.384 4.886 -21.400 1.00 67.12 96 LEU A O 1
ATOM 769 N N . ARG A 1 97 ? 3.938 3.088 -22.683 1.00 70.75 97 ARG A N 1
ATOM 770 C CA . ARG A 1 97 ? 2.514 3.082 -22.392 1.00 70.75 97 ARG A CA 1
ATOM 771 C C . ARG A 1 97 ? 2.374 2.348 -21.075 1.00 70.75 97 ARG A C 1
ATOM 773 O O . ARG A 1 97 ? 3.017 1.350 -20.836 1.00 70.75 97 ARG A O 1
ATOM 780 N N . PHE A 1 98 ? 1.590 2.933 -20.193 1.00 70.12 98 PHE A N 1
ATOM 781 C CA . PHE A 1 98 ? 1.300 2.315 -18.912 1.00 70.12 98 PHE A CA 1
ATOM 782 C C . PHE A 1 98 ? 0.074 1.403 -19.029 1.00 70.12 98 PHE A C 1
ATOM 784 O O . PHE A 1 98 ? -0.134 0.550 -18.182 1.00 70.12 98 PHE A O 1
ATOM 791 N N . PHE A 1 99 ? -0.771 1.580 -20.051 1.00 69.50 99 PHE A N 1
ATOM 792 C CA . PHE A 1 99 ? -2.067 0.899 -20.174 1.00 69.50 99 PHE A CA 1
ATOM 793 C C . PHE A 1 99 ? -1.984 -0.629 -20.292 1.00 69.50 99 PHE A C 1
ATOM 795 O O . PHE A 1 99 ? -2.960 -1.297 -19.977 1.00 69.50 99 PHE A O 1
ATOM 802 N N . ASP A 1 100 ? -0.858 -1.157 -20.751 1.00 76.94 100 ASP A N 1
ATOM 803 C CA . ASP A 1 100 ? -0.534 -2.581 -20.863 1.00 76.94 100 ASP A CA 1
ATOM 804 C C . ASP A 1 100 ? 0.196 -3.131 -19.629 1.00 76.94 100 ASP A C 1
ATOM 806 O O . A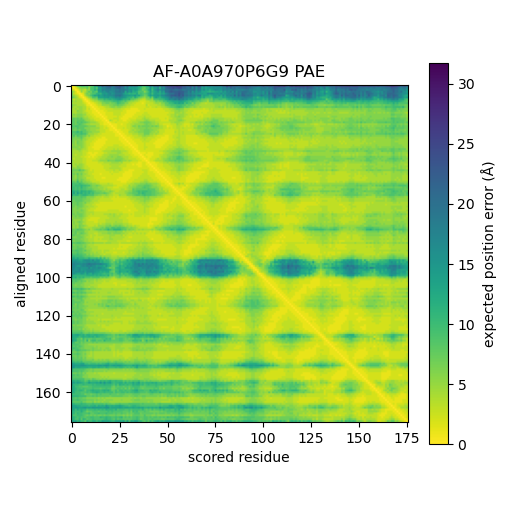SP A 1 100 ? 0.462 -4.327 -19.568 1.00 76.94 100 ASP A O 1
ATOM 810 N N . ASP A 1 101 ? 0.487 -2.291 -18.631 1.00 86.12 101 ASP A N 1
ATOM 811 C CA . ASP A 1 101 ? 1.218 -2.721 -17.446 1.00 86.12 101 ASP A CA 1
ATOM 812 C C . ASP A 1 101 ? 0.383 -3.676 -16.586 1.00 86.12 101 ASP A C 1
ATOM 814 O O . ASP A 1 101 ? -0.740 -3.356 -16.165 1.00 86.12 101 ASP A O 1
ATOM 818 N N . ILE A 1 102 ? 0.987 -4.809 -16.226 1.00 90.44 102 ILE A N 1
ATOM 819 C CA . ILE A 1 102 ? 0.474 -5.698 -15.185 1.00 90.44 102 ILE A CA 1
ATOM 820 C C . ILE A 1 102 ? 1.469 -5.729 -14.032 1.00 90.44 102 ILE A C 1
ATOM 822 O O . ILE A 1 102 ? 2.661 -5.972 -14.214 1.00 90.44 102 ILE A O 1
ATOM 826 N N . TRP A 1 103 ? 0.961 -5.486 -12.828 1.00 93.31 103 TRP A N 1
ATOM 827 C CA . TRP A 1 103 ? 1.747 -5.454 -11.605 1.00 93.31 103 TRP A CA 1
ATOM 828 C C . TRP A 1 103 ? 1.375 -6.609 -10.685 1.00 93.31 103 TRP A C 1
ATOM 830 O O . TRP A 1 103 ? 0.203 -6.788 -10.359 1.00 93.31 103 TRP A O 1
ATOM 840 N N . SER A 1 104 ? 2.382 -7.326 -10.203 1.00 95.56 104 SER A N 1
ATOM 841 C CA . SER A 1 104 ? 2.274 -8.289 -9.109 1.00 95.56 104 SER A CA 1
ATOM 842 C C . SER A 1 104 ? 2.692 -7.616 -7.805 1.00 95.56 104 SER A C 1
ATOM 844 O O . SER A 1 104 ? 3.730 -6.959 -7.745 1.00 95.56 104 SER A O 1
ATOM 846 N N . VAL A 1 105 ? 1.878 -7.717 -6.755 1.00 96.75 105 VAL A N 1
ATOM 847 C CA . VAL A 1 105 ? 2.150 -7.085 -5.460 1.00 96.75 105 VAL A CA 1
ATOM 848 C C . VAL A 1 105 ? 2.105 -8.119 -4.350 1.00 96.75 105 VAL A C 1
ATOM 850 O O . VAL A 1 105 ? 1.116 -8.825 -4.186 1.00 96.75 105 VAL A O 1
ATOM 853 N N . THR A 1 106 ? 3.157 -8.150 -3.540 1.00 97.50 106 THR A N 1
ATOM 854 C CA . THR A 1 106 ? 3.281 -9.002 -2.353 1.00 97.50 106 THR A CA 1
ATOM 855 C C . THR A 1 106 ? 3.672 -8.167 -1.142 1.00 97.50 106 THR A C 1
ATOM 857 O O . THR A 1 106 ? 3.990 -6.979 -1.256 1.00 97.50 106 THR A O 1
ATOM 860 N N . GLY A 1 107 ? 3.628 -8.772 0.039 1.00 96.81 107 GLY A N 1
ATOM 861 C CA . GLY A 1 107 ? 4.087 -8.160 1.278 1.00 96.81 107 GLY A CA 1
ATOM 862 C C . GLY A 1 107 ? 3.047 -8.206 2.381 1.00 96.81 107 GLY A C 1
ATOM 863 O O . GLY A 1 107 ? 2.014 -8.865 2.278 1.00 96.81 107 GLY A O 1
ATOM 864 N N . SER A 1 108 ? 3.342 -7.497 3.456 1.00 97.62 108 SER A N 1
ATOM 865 C CA . SER A 1 108 ? 2.601 -7.606 4.703 1.00 97.62 108 SER A CA 1
ATOM 866 C C . SER A 1 108 ? 2.654 -6.301 5.483 1.00 97.62 108 SER A C 1
ATOM 868 O O . SER A 1 108 ? 3.301 -5.313 5.107 1.00 97.62 108 SER A O 1
ATOM 870 N N . GLY A 1 109 ? 1.913 -6.262 6.575 1.00 97.19 109 GLY A N 1
ATOM 871 C CA . GLY A 1 109 ? 1.939 -5.141 7.485 1.00 97.19 109 GLY A CA 1
ATOM 872 C C . GLY A 1 109 ? 1.163 -5.421 8.749 1.00 97.19 109 GLY A C 1
ATOM 873 O O . GLY A 1 109 ? 0.624 -6.505 8.964 1.00 97.19 109 GLY A O 1
ATOM 874 N N . SER A 1 110 ? 1.121 -4.415 9.600 1.00 97.12 110 SER A N 1
ATOM 875 C CA . SER A 1 110 ? 0.422 -4.471 10.870 1.00 97.12 110 SER A CA 1
ATOM 876 C C . SER A 1 110 ? -0.053 -3.093 11.274 1.00 97.12 110 SER A C 1
ATOM 878 O O . SER A 1 110 ? 0.416 -2.072 10.763 1.00 97.12 110 SER A O 1
ATOM 880 N N . GLY A 1 111 ? -1.004 -3.047 12.189 1.00 96.19 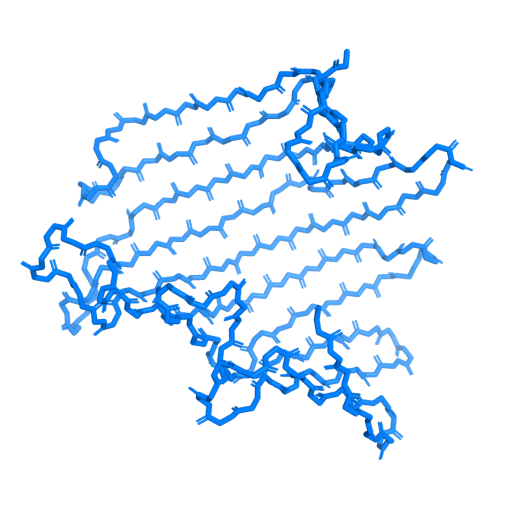111 GLY A N 1
ATOM 881 C CA . GLY A 1 111 ? -1.584 -1.791 12.607 1.00 96.19 111 GLY A CA 1
ATOM 882 C C . GLY A 1 111 ? -2.609 -1.946 13.706 1.00 96.19 111 GLY A C 1
ATOM 883 O O . GLY A 1 111 ? -2.825 -3.032 14.235 1.00 96.19 111 GLY A O 1
ATOM 884 N N . LEU A 1 112 ? -3.254 -0.826 14.003 1.00 95.75 112 LEU A N 1
ATOM 885 C CA . LEU A 1 112 ? -4.356 -0.742 14.941 1.00 95.75 112 LEU A CA 1
ATOM 886 C C . LEU A 1 112 ? -5.628 -0.412 14.160 1.00 95.75 112 LEU A C 1
ATOM 888 O O . LEU A 1 112 ? -5.668 0.592 13.439 1.00 95.75 112 LEU A O 1
ATOM 892 N N . ASN A 1 113 ? -6.653 -1.254 14.269 1.00 92.62 113 ASN A N 1
ATOM 893 C CA . ASN A 1 113 ? -7.934 -0.999 13.614 1.00 92.62 113 ASN A CA 1
ATOM 894 C C . ASN A 1 113 ? -8.734 0.097 14.355 1.00 92.62 113 ASN A C 1
ATOM 896 O O . ASN A 1 113 ? -8.305 0.619 15.387 1.00 92.62 113 ASN A O 1
ATOM 900 N N . ILE A 1 114 ? -9.908 0.455 13.826 1.00 92.12 114 ILE A N 1
ATOM 901 C CA . ILE A 1 114 ? -10.762 1.503 14.413 1.00 92.12 114 ILE A CA 1
ATOM 902 C C . ILE A 1 114 ? -11.260 1.151 15.829 1.00 92.12 114 ILE A C 1
ATOM 904 O O . ILE A 1 114 ? -11.420 2.042 16.663 1.00 92.12 114 ILE A O 1
ATOM 908 N N . ASP A 1 115 ? -11.400 -0.145 16.124 1.00 91.06 115 ASP A N 1
ATOM 909 C CA . ASP A 1 115 ? -11.810 -0.689 17.424 1.00 91.06 115 ASP A CA 1
ATOM 910 C C . ASP A 1 115 ? -10.644 -0.827 18.417 1.00 91.06 115 ASP A C 1
ATOM 912 O O . ASP A 1 115 ? -10.810 -1.366 19.512 1.00 91.06 115 ASP A O 1
ATOM 916 N N . LYS A 1 116 ? -9.456 -0.315 18.064 1.00 92.19 116 LYS A N 1
ATOM 917 C CA . LYS A 1 116 ? -8.224 -0.389 18.866 1.00 92.19 116 LYS A CA 1
ATOM 918 C C . LYS A 1 116 ? -7.722 -1.816 19.102 1.00 92.19 116 LYS A C 1
ATOM 920 O O . LYS A 1 116 ? -7.093 -2.092 20.122 1.00 92.19 116 LYS A O 1
ATOM 925 N N . VAL A 1 117 ? -7.976 -2.703 18.148 1.00 94.38 117 VAL A N 1
ATOM 926 C CA . VAL A 1 117 ? -7.450 -4.067 18.116 1.00 94.38 117 VAL A CA 1
ATOM 927 C C . VAL A 1 117 ? -6.265 -4.118 17.158 1.00 94.38 117 VAL A C 1
ATOM 929 O O . VAL A 1 117 ? -6.343 -3.636 16.023 1.00 94.38 117 VAL A O 1
ATOM 932 N N . ASP A 1 118 ? -5.161 -4.694 17.630 1.00 96.44 118 ASP A N 1
ATOM 933 C CA . ASP A 1 118 ? -3.995 -4.956 16.794 1.00 96.44 118 ASP A CA 1
ATOM 934 C C . ASP A 1 118 ? -4.339 -5.994 15.723 1.00 96.44 118 ASP A C 1
ATOM 936 O O . ASP A 1 118 ? -4.945 -7.035 16.002 1.00 96.44 118 ASP A O 1
ATOM 940 N N . TYR A 1 119 ? -3.922 -5.713 14.495 1.00 96.69 119 TYR A N 1
ATOM 941 C CA . TYR A 1 119 ? -4.065 -6.627 13.375 1.00 96.69 119 TYR A CA 1
ATOM 942 C C . TYR A 1 119 ? -2.764 -6.733 12.586 1.00 96.69 119 TYR A C 1
ATOM 944 O O . TYR A 1 119 ? -1.944 -5.810 12.549 1.00 96.69 119 TYR A O 1
ATOM 952 N N . THR A 1 120 ? -2.601 -7.861 11.911 1.00 97.19 120 THR A N 1
ATOM 953 C CA . THR A 1 120 ? -1.626 -8.052 10.843 1.00 97.19 120 THR A CA 1
ATOM 954 C C . THR A 1 120 ? -2.366 -8.315 9.545 1.00 97.19 120 THR A C 1
ATOM 956 O O . THR A 1 120 ? -3.499 -8.792 9.550 1.00 97.19 120 THR A O 1
ATOM 959 N N . PHE A 1 121 ? -1.741 -7.992 8.422 1.00 96.69 121 PHE A N 1
ATOM 960 C CA . PHE A 1 121 ? -2.191 -8.490 7.135 1.00 96.69 121 PHE A CA 1
ATOM 961 C C . PHE A 1 121 ? -1.015 -9.048 6.347 1.00 96.69 121 PHE A C 1
ATOM 963 O O . PHE A 1 121 ? 0.106 -8.543 6.445 1.00 96.69 121 PHE A O 1
ATOM 970 N N . GLU A 1 122 ? -1.289 -10.052 5.531 1.00 97.56 122 GLU A N 1
ATOM 971 C CA . GLU A 1 122 ? -0.322 -10.703 4.663 1.00 97.56 122 GLU A CA 1
ATOM 972 C C . GLU A 1 122 ? -0.962 -10.997 3.311 1.00 97.56 122 GLU A C 1
ATOM 974 O O . GLU A 1 122 ? -2.104 -11.443 3.226 1.00 97.56 122 GLU A O 1
ATOM 979 N N . ILE A 1 123 ? -0.233 -10.711 2.238 1.00 97.88 123 ILE A N 1
ATOM 980 C CA . ILE A 1 123 ? -0.622 -11.104 0.887 1.00 97.88 123 ILE A CA 1
ATOM 981 C C . ILE A 1 123 ? -0.112 -12.534 0.674 1.00 97.88 123 ILE A C 1
ATOM 983 O O . ILE A 1 123 ? 1.059 -12.722 0.342 1.00 97.88 123 ILE A O 1
ATOM 987 N N . THR A 1 124 ? -0.973 -13.529 0.892 1.00 96.81 124 THR A N 1
ATOM 988 C CA . THR A 1 124 ? -0.622 -14.959 0.800 1.00 96.81 124 THR A CA 1
ATOM 989 C C . THR A 1 124 ? -0.604 -15.472 -0.637 1.00 96.81 124 THR A C 1
ATOM 991 O O . THR A 1 124 ? 0.112 -16.421 -0.949 1.00 96.81 124 THR A O 1
ATOM 994 N N . SER A 1 125 ? -1.331 -14.805 -1.538 1.00 96.94 125 SER A N 1
ATOM 995 C CA . SER A 1 125 ? -1.196 -14.963 -2.988 1.00 96.94 125 SER A CA 1
ATOM 996 C C . SER A 1 125 ? -1.023 -13.587 -3.629 1.00 96.94 125 SER A C 1
ATOM 998 O O . SER A 1 125 ? -1.835 -12.708 -3.327 1.00 96.94 125 SER A O 1
ATOM 1000 N N . PRO A 1 126 ? -0.034 -13.385 -4.526 1.00 96.81 126 PRO A N 1
ATOM 1001 C CA . PRO A 1 126 ? 0.252 -12.078 -5.106 1.00 96.81 126 PRO A CA 1
ATOM 1002 C C . PRO A 1 126 ? -0.991 -11.396 -5.676 1.00 96.81 126 PRO A C 1
ATOM 1004 O O . PRO A 1 126 ? -1.765 -12.002 -6.420 1.00 96.81 126 PRO A O 1
ATOM 1007 N N . LEU A 1 127 ? -1.167 -10.124 -5.321 1.00 96.19 127 LEU A N 1
ATOM 1008 C 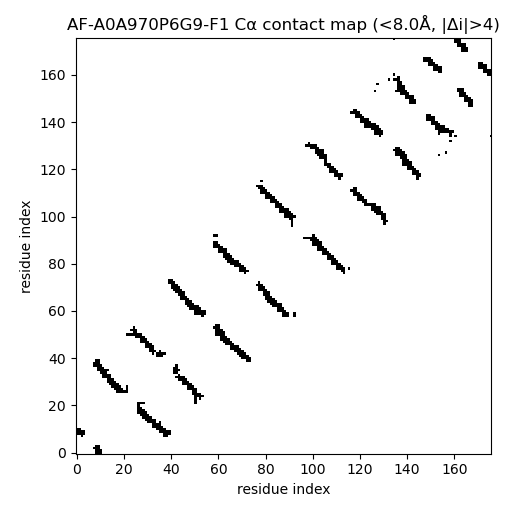CA . LEU A 1 127 ? -2.224 -9.290 -5.870 1.00 96.19 127 LEU A CA 1
ATOM 1009 C C . LEU A 1 127 ? -1.843 -8.854 -7.278 1.00 96.19 127 LEU A C 1
ATOM 1011 O O . LEU A 1 127 ? -0.808 -8.212 -7.462 1.00 96.19 127 LEU A O 1
ATOM 1015 N N . ILE A 1 128 ? -2.698 -9.153 -8.250 1.00 96.06 128 ILE A N 1
ATOM 1016 C CA . ILE A 1 128 ? -2.476 -8.768 -9.643 1.00 96.06 128 ILE A CA 1
ATOM 1017 C C . ILE A 1 128 ? -3.286 -7.518 -9.957 1.00 96.06 128 ILE A C 1
ATOM 1019 O O . ILE A 1 128 ? -4.507 -7.496 -9.816 1.00 96.06 128 ILE A O 1
ATOM 1023 N N . TYR A 1 129 ? -2.605 -6.477 -10.422 1.00 93.06 129 TYR A N 1
ATOM 1024 C CA . TYR A 1 129 ? -3.211 -5.241 -10.898 1.00 93.06 129 TYR A CA 1
ATOM 1025 C C . TYR A 1 129 ? -2.982 -5.121 -12.397 1.00 93.06 129 TYR A C 1
ATOM 1027 O O . TYR A 1 129 ? -1.843 -5.031 -12.843 1.00 93.06 129 TYR A O 1
ATOM 1035 N N . LYS A 1 130 ? -4.067 -5.069 -13.166 1.00 90.75 130 LYS A N 1
ATOM 1036 C CA . LYS A 1 130 ? -4.028 -4.745 -14.595 1.00 90.75 130 LYS A CA 1
ATOM 1037 C C . LYS A 1 130 ? -4.304 -3.261 -14.757 1.00 90.75 130 LYS A C 1
ATOM 1039 O O . LYS A 1 130 ? -5.303 -2.771 -14.217 1.00 90.75 130 LYS A O 1
ATOM 1044 N N . ASN A 1 131 ? -3.453 -2.537 -15.475 1.00 82.62 131 ASN A N 1
ATOM 1045 C CA . ASN A 1 131 ? -3.718 -1.123 -15.682 1.00 82.62 131 ASN A CA 1
ATOM 1046 C C . ASN A 1 131 ? -5.021 -0.930 -16.482 1.00 82.62 131 ASN A C 1
ATOM 1048 O O . ASN A 1 131 ? -5.319 -1.669 -17.414 1.00 82.62 131 ASN 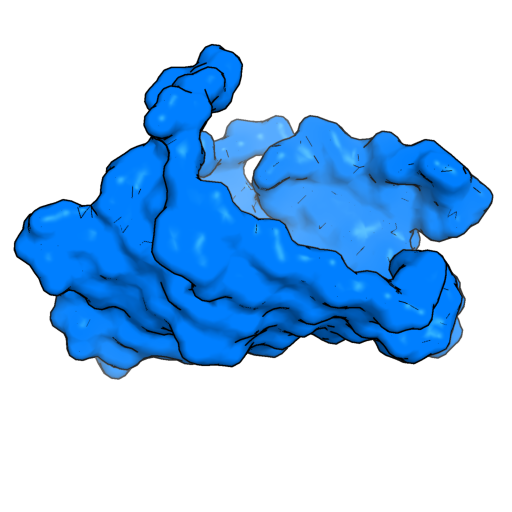A O 1
ATOM 1052 N N . GLY A 1 132 ? -5.850 0.024 -16.055 1.00 80.12 132 GLY A N 1
ATOM 1053 C CA . GLY A 1 132 ? -7.244 0.157 -16.506 1.00 80.12 132 GLY A CA 1
ATOM 1054 C C . GLY A 1 132 ? -8.284 -0.488 -15.580 1.00 80.12 132 GLY A C 1
ATOM 1055 O O . GLY A 1 132 ? -9.458 -0.138 -15.677 1.00 80.12 132 GLY A O 1
ATOM 1056 N N . CYS A 1 133 ? -7.869 -1.335 -14.632 1.00 84.25 133 CYS A N 1
ATOM 1057 C CA . CYS A 1 133 ? -8.701 -1.759 -13.508 1.00 84.25 133 CYS A CA 1
ATOM 1058 C C . CYS A 1 133 ? -8.298 -0.993 -12.238 1.00 84.25 133 CYS A C 1
ATOM 1060 O O . CYS A 1 133 ? -7.122 -0.934 -11.881 1.00 84.25 133 CYS A O 1
ATOM 1062 N N . PHE A 1 134 ? -9.263 -0.393 -11.535 1.00 84.75 134 PHE A N 1
ATOM 1063 C CA . PHE A 1 134 ? -8.987 0.392 -10.319 1.00 84.75 134 PHE A CA 1
ATOM 1064 C C . PHE A 1 134 ? -8.703 -0.467 -9.073 1.00 84.75 134 PHE A C 1
ATOM 1066 O O . PHE A 1 134 ? -8.355 0.075 -8.023 1.00 84.75 134 PHE A O 1
ATOM 1073 N N . TYR A 1 135 ? -8.830 -1.789 -9.191 1.00 89.12 135 TYR A N 1
ATOM 1074 C CA . TYR A 1 135 ? -8.761 -2.757 -8.099 1.00 89.12 135 TYR A CA 1
ATOM 1075 C C . TYR A 1 135 ? -7.911 -3.970 -8.520 1.00 89.12 135 TYR A C 1
ATOM 1077 O O . TYR A 1 135 ? -7.709 -4.169 -9.723 1.00 89.12 135 TYR A O 1
ATOM 1085 N N . PRO A 1 136 ? -7.397 -4.777 -7.571 1.00 92.31 136 PRO A N 1
ATOM 1086 C CA . PRO A 1 136 ? -6.770 -6.048 -7.915 1.00 92.31 136 PRO A CA 1
ATOM 1087 C C . PRO A 1 136 ? -7.786 -6.966 -8.593 1.00 92.31 136 PRO A C 1
ATOM 1089 O O . PRO A 1 136 ? -8.938 -7.019 -8.172 1.00 92.31 136 PRO A O 1
ATOM 1092 N N . VAL A 1 137 ? -7.346 -7.688 -9.621 1.00 94.00 137 VAL A N 1
ATOM 1093 C CA . VAL A 1 137 ? -8.182 -8.648 -10.360 1.00 94.00 137 VAL A CA 1
ATOM 1094 C C . VAL A 1 137 ? -8.038 -10.081 -9.843 1.00 94.00 137 VAL A C 1
ATOM 1096 O O . VAL A 1 137 ? -8.815 -10.953 -10.213 1.00 94.00 137 VAL A O 1
ATOM 1099 N N . SER A 1 138 ? -7.003 -10.349 -9.044 1.00 95.69 138 SER A N 1
ATOM 1100 C CA . SER A 1 138 ? -6.768 -11.643 -8.402 1.00 95.69 138 SER A CA 1
ATOM 1101 C C . SER A 1 138 ? -5.782 -11.513 -7.245 1.00 95.69 138 SER A C 1
ATOM 1103 O O . SER A 1 138 ? -5.077 -10.506 -7.128 1.00 95.69 138 SER A O 1
ATOM 1105 N N . GLY A 1 139 ? -5.700 -12.566 -6.433 1.00 96.00 139 GLY A N 1
ATOM 1106 C CA . GLY A 1 139 ? -4.796 -12.680 -5.292 1.00 96.00 139 GLY A CA 1
ATOM 1107 C C . GLY A 1 139 ? -5.551 -12.739 -3.969 1.00 96.00 139 GLY A C 1
ATOM 1108 O O . GLY A 1 139 ? -6.762 -12.531 -3.920 1.00 96.00 139 GLY A O 1
ATOM 1109 N N . ILE A 1 140 ? -4.827 -13.057 -2.898 1.00 97.31 140 ILE A N 1
ATOM 1110 C CA . ILE A 1 140 ? -5.419 -13.353 -1.591 1.00 97.31 140 ILE A CA 1
ATOM 1111 C C . ILE A 1 140 ? -4.700 -12.535 -0.527 1.00 97.31 140 ILE A C 1
ATOM 1113 O O . ILE A 1 140 ? -3.468 -12.508 -0.472 1.00 97.31 140 ILE A O 1
ATOM 1117 N N . VAL A 1 141 ? -5.487 -11.870 0.317 1.00 97.62 141 VAL A N 1
ATOM 1118 C CA . VAL A 1 141 ? -5.009 -11.160 1.503 1.00 97.62 141 VAL A CA 1
ATOM 1119 C C . VAL A 1 141 ? -5.640 -11.775 2.732 1.00 97.62 141 VAL A C 1
ATOM 1121 O O . VAL A 1 141 ? -6.860 -11.855 2.837 1.00 97.62 141 VAL A O 1
ATOM 1124 N N . GLU A 1 142 ? -4.808 -12.144 3.688 1.00 96.94 142 GLU A N 1
ATOM 1125 C CA . GLU A 1 142 ? -5.244 -12.550 5.013 1.00 96.94 142 GLU A CA 1
ATOM 1126 C C . GLU A 1 142 ? -5.062 -11.386 5.976 1.00 96.94 142 GLU A C 1
ATOM 1128 O O . GLU A 1 142 ? -4.014 -10.743 6.000 1.00 96.94 142 GLU A O 1
ATOM 1133 N N . ILE A 1 143 ? -6.096 -11.095 6.756 1.00 95.81 143 ILE A N 1
ATOM 1134 C CA . ILE A 1 143 ? -6.098 -10.099 7.819 1.00 95.81 143 ILE A CA 1
ATOM 1135 C C . ILE A 1 143 ? -6.405 -10.834 9.115 1.00 95.81 143 ILE A C 1
ATOM 1137 O O . ILE A 1 143 ? -7.477 -11.415 9.285 1.00 95.81 143 ILE A O 1
ATOM 1141 N N . SER A 1 144 ? -5.460 -10.781 10.039 1.00 95.12 144 SER A N 1
ATOM 1142 C CA . SER A 1 144 ? -5.509 -11.519 11.292 1.00 95.12 144 SER A CA 1
ATOM 1143 C C . SER A 1 144 ? -5.547 -10.552 12.461 1.00 95.12 144 SER A C 1
ATOM 1145 O O . SER A 1 144 ? -4.740 -9.632 12.562 1.00 95.12 144 SER A O 1
ATOM 1147 N N . THR A 1 145 ? -6.475 -10.789 13.375 1.00 94.19 145 T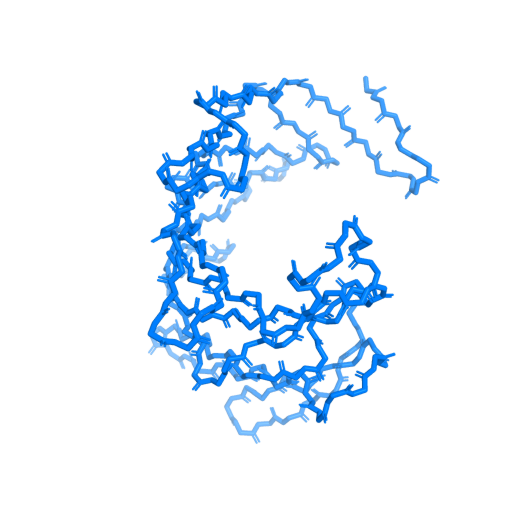HR A N 1
ATOM 1148 C CA . THR A 1 145 ? -6.473 -10.224 14.729 1.00 94.19 145 THR A CA 1
ATOM 1149 C C . THR A 1 145 ? -6.231 -11.362 15.717 1.00 94.19 145 THR A C 1
ATOM 1151 O O . THR A 1 145 ? -6.148 -12.525 15.324 1.00 94.19 145 THR A O 1
ATOM 1154 N N . LYS A 1 146 ? -6.150 -11.059 17.016 1.00 88.88 146 LYS A N 1
ATOM 1155 C CA . LYS A 1 146 ? -6.026 -12.098 18.049 1.00 88.88 146 LYS A CA 1
ATOM 1156 C C . LYS A 1 146 ? -7.144 -13.152 17.980 1.00 88.88 146 LYS A C 1
ATOM 1158 O O . LYS A 1 146 ? -6.879 -14.323 18.234 1.00 88.88 146 LYS A O 1
ATOM 1163 N N . ASP A 1 147 ? -8.362 -12.726 17.649 1.00 88.25 147 ASP A N 1
ATOM 1164 C CA . ASP A 1 147 ? -9.568 -13.545 17.807 1.00 88.25 147 ASP A CA 1
ATOM 1165 C C . ASP A 1 147 ? -10.252 -13.896 16.475 1.00 88.25 147 ASP A C 1
ATOM 1167 O O . ASP A 1 147 ? -11.159 -14.722 16.460 1.00 88.25 147 ASP A O 1
ATOM 1171 N N . ASN A 1 148 ? -9.841 -13.285 15.358 1.00 90.25 148 ASN A N 1
ATOM 1172 C CA . ASN A 1 148 ? -10.472 -13.486 14.052 1.00 90.25 148 ASN A CA 1
ATOM 1173 C C . ASN A 1 148 ? -9.451 -13.520 12.915 1.00 90.25 148 ASN A C 1
ATOM 1175 O O . ASN A 1 148 ? -8.510 -12.722 12.898 1.00 90.25 148 ASN A O 1
ATOM 1179 N N . LEU A 1 149 ? -9.726 -14.376 11.931 1.00 93.69 149 LEU A N 1
ATOM 1180 C CA . LEU A 1 149 ? -9.080 -14.395 10.624 1.00 93.69 149 LEU A CA 1
ATOM 1181 C C . LEU A 1 149 ? -10.110 -14.005 9.563 1.00 93.69 149 LEU A C 1
ATOM 1183 O O . LEU A 1 149 ? -11.195 -14.592 9.485 1.00 93.69 149 LEU A O 1
ATOM 1187 N N . GLN A 1 150 ? -9.743 -13.032 8.740 1.00 95.00 150 GLN A N 1
ATOM 1188 C CA . GLN A 1 150 ? -10.482 -12.635 7.558 1.00 95.00 150 GLN A CA 1
ATOM 1189 C C . GLN A 1 150 ? -9.620 -12.876 6.322 1.00 95.00 150 GLN A C 1
ATOM 1191 O O . GLN A 1 150 ? -8.475 -12.442 6.263 1.00 95.00 150 GLN A O 1
ATOM 1196 N N . VAL A 1 151 ? -10.183 -13.552 5.327 1.00 96.88 151 VAL A N 1
ATOM 1197 C CA . VAL A 1 151 ? -9.527 -13.826 4.047 1.00 96.88 151 VAL A CA 1
ATOM 1198 C C . VAL A 1 151 ? -10.267 -13.064 2.961 1.00 96.88 151 VAL A C 1
ATOM 1200 O O . VAL A 1 151 ? -11.480 -13.207 2.829 1.00 96.88 151 VAL A O 1
ATOM 1203 N N . ILE A 1 152 ? -9.548 -12.251 2.197 1.00 96.31 152 ILE A N 1
ATOM 1204 C CA . ILE A 1 152 ? -10.069 -11.497 1.060 1.00 96.31 152 ILE A CA 1
ATOM 1205 C C . ILE A 1 152 ? -9.483 -12.109 -0.206 1.00 96.31 152 ILE A C 1
ATOM 1207 O O . ILE A 1 152 ? -8.280 -12.010 -0.442 1.00 96.31 152 ILE A O 1
ATOM 1211 N N . ASP A 1 153 ? -10.342 -12.721 -1.012 1.00 96.44 153 ASP A N 1
ATOM 1212 C CA . ASP A 1 153 ? -10.017 -13.265 -2.326 1.00 96.44 153 ASP A CA 1
ATOM 1213 C C . ASP A 1 153 ? -10.517 -12.302 -3.414 1.00 96.44 153 ASP A C 1
ATOM 1215 O O . ASP A 1 153 ? -11.713 -12.006 -3.503 1.00 96.44 153 ASP A O 1
ATOM 1219 N N . TYR A 1 154 ? -9.587 -11.793 -4.222 1.00 93.75 154 TYR A N 1
ATOM 1220 C CA . TYR A 1 154 ? -9.858 -10.851 -5.312 1.00 93.75 154 TYR A CA 1
ATOM 1221 C C . TYR A 1 154 ? -10.300 -11.531 -6.612 1.00 93.75 154 TYR A C 1
ATOM 1223 O O . TYR A 1 154 ? -10.515 -10.855 -7.613 1.00 93.75 154 TYR A O 1
ATOM 1231 N N . GLY A 1 155 ? -10.450 -12.854 -6.611 1.00 90.69 155 GLY A N 1
ATOM 1232 C CA . GLY A 1 155 ? -10.983 -13.607 -7.731 1.00 90.69 155 GLY A CA 1
ATOM 1233 C C . GLY A 1 155 ? -9.912 -14.105 -8.697 1.00 90.69 155 GLY A C 1
ATOM 1234 O O . GLY A 1 155 ? -8.751 -14.329 -8.353 1.00 90.69 155 GLY A O 1
ATOM 1235 N N . ASN A 1 156 ? -10.339 -14.347 -9.932 1.00 88.88 156 ASN A N 1
ATOM 1236 C CA . ASN A 1 156 ? -9.629 -15.175 -10.908 1.00 88.88 156 ASN A CA 1
ATOM 1237 C C . ASN A 1 156 ? -9.027 -14.394 -12.090 1.00 88.88 156 ASN A C 1
ATOM 1239 O O . ASN A 1 156 ? -8.589 -15.013 -13.059 1.00 88.88 156 ASN A O 1
ATOM 1243 N N . GLY A 1 157 ? -8.991 -13.062 -12.030 1.00 86.94 157 GLY A N 1
ATOM 1244 C CA . GLY A 1 157 ? -8.376 -12.212 -13.053 1.00 86.94 157 GLY A CA 1
ATOM 1245 C C . GLY A 1 157 ? -9.345 -11.319 -13.832 1.00 86.94 157 GLY A C 1
ATOM 1246 O O . GLY A 1 157 ? -8.880 -10.564 -14.699 1.00 86.94 157 GLY A O 1
ATOM 1247 N N . GLU A 1 158 ? -10.643 -11.379 -13.525 1.00 90.06 158 GLU A N 1
ATOM 1248 C CA . GLU A 1 158 ? -11.682 -10.512 -14.087 1.00 90.06 158 GLU A CA 1
ATOM 1249 C C . GLU A 1 158 ? -11.718 -9.147 -13.384 1.00 90.06 158 GLU A C 1
ATOM 1251 O O . GLU A 1 158 ? -11.596 -9.043 -12.167 1.00 90.06 158 GLU A O 1
ATOM 1256 N N . CYS A 1 159 ? -11.908 -8.069 -14.148 1.00 89.19 159 CYS A N 1
ATOM 1257 C CA . CYS A 1 159 ? -12.099 -6.731 -13.583 1.00 89.19 159 CYS A CA 1
ATOM 1258 C C . CYS A 1 159 ? -13.595 -6.481 -13.336 1.00 89.19 159 CYS A C 1
ATOM 1260 O O . CYS A 1 159 ? -14.244 -5.753 -14.087 1.00 89.19 159 CYS A O 1
ATOM 1262 N N . ASP A 1 160 ? -14.156 -7.125 -12.312 1.00 88.38 160 ASP A N 1
ATOM 1263 C CA . ASP A 1 160 ? -15.600 -7.123 -12.036 1.00 88.38 160 ASP A CA 1
ATOM 1264 C C . ASP A 1 160 ? -16.002 -6.337 -10.774 1.00 88.38 160 ASP A C 1
ATOM 1266 O O . ASP A 1 160 ? -17.189 -6.279 -10.443 1.00 88.38 160 ASP A O 1
ATOM 1270 N N . LYS A 1 161 ? -15.021 -5.699 -10.111 1.00 88.06 161 LYS A N 1
ATOM 1271 C CA . LYS A 1 161 ? -15.179 -4.908 -8.876 1.00 88.06 161 LYS A CA 1
ATOM 1272 C C . LYS A 1 161 ? -15.692 -5.739 -7.693 1.00 88.06 161 LYS A C 1
ATOM 1274 O O . LYS A 1 161 ? -16.183 -5.162 -6.727 1.00 88.06 161 LYS A O 1
ATOM 1279 N N . LYS A 1 162 ? -15.586 -7.069 -7.740 1.00 90.44 162 LYS A N 1
ATOM 1280 C CA . LYS A 1 162 ? -16.057 -7.957 -6.676 1.00 90.44 162 LYS A CA 1
ATOM 1281 C C . LYS A 1 162 ? -14.900 -8.629 -5.964 1.00 90.44 162 LYS A C 1
ATOM 1283 O O . LYS A 1 162 ? -13.866 -8.926 -6.547 1.00 90.44 162 LYS A O 1
ATOM 1288 N N . VAL A 1 163 ? -15.109 -8.897 -4.684 1.00 94.00 163 VAL A N 1
ATOM 1289 C CA . VAL A 1 163 ? -14.202 -9.688 -3.852 1.00 94.00 163 VAL A CA 1
ATOM 1290 C C . VAL A 1 163 ? -15.010 -10.655 -3.008 1.00 94.00 163 VAL A C 1
ATOM 1292 O O . VAL A 1 163 ? -16.148 -10.362 -2.639 1.00 94.00 163 VAL A O 1
ATOM 1295 N N . THR A 1 164 ? -14.427 -11.802 -2.680 1.00 95.69 164 THR A N 1
ATOM 1296 C CA . THR A 1 164 ? -15.010 -12.737 -1.715 1.00 95.69 164 THR A CA 1
ATOM 1297 C C . THR A 1 164 ? -14.303 -12.568 -0.383 1.00 95.69 164 THR A C 1
ATOM 1299 O O . THR A 1 164 ? -13.100 -12.790 -0.275 1.00 95.69 164 THR A O 1
ATOM 1302 N N . VAL A 1 165 ? -15.053 -12.178 0.641 1.00 96.06 165 VAL A N 1
ATOM 1303 C CA . VAL A 1 165 ? -14.551 -12.032 2.005 1.00 96.06 165 VAL A CA 1
ATOM 1304 C C . VAL A 1 165 ? -15.034 -13.212 2.826 1.00 96.06 165 VAL A C 1
ATOM 1306 O O . VAL A 1 165 ? -16.233 -13.441 2.946 1.00 96.06 165 VAL A O 1
ATOM 1309 N N . THR A 1 166 ? -14.101 -13.955 3.408 1.00 96.06 166 THR A N 1
ATOM 1310 C CA . THR A 1 166 ? -14.388 -15.077 4.299 1.00 96.06 166 THR A CA 1
ATOM 1311 C C . THR A 1 166 ? -13.984 -14.715 5.717 1.00 96.06 166 THR A C 1
ATOM 1313 O O . THR A 1 166 ? -12.813 -14.457 5.974 1.00 96.06 166 THR A O 1
ATOM 1316 N N . THR A 1 167 ? -14.938 -14.714 6.645 1.00 92.94 167 THR A N 1
ATOM 1317 C CA . THR A 1 167 ? -14.687 -14.476 8.073 1.00 92.94 167 THR A CA 1
ATOM 1318 C C . THR A 1 167 ? -15.219 -15.660 8.864 1.00 92.94 167 THR A C 1
ATOM 1320 O O . THR A 1 167 ? -16.393 -16.004 8.749 1.00 92.94 167 THR A O 1
ATOM 1323 N N . ASN A 1 168 ? -14.361 -16.314 9.651 1.00 85.88 168 ASN A N 1
ATOM 1324 C CA . ASN A 1 168 ? -14.744 -17.461 10.488 1.00 85.88 168 ASN A CA 1
ATOM 1325 C C . ASN A 1 168 ? -15.499 -18.576 9.721 1.00 85.88 168 ASN A C 1
ATOM 1327 O O . ASN A 1 168 ? -16.418 -19.199 10.248 1.00 85.88 168 ASN A O 1
ATOM 1331 N N . GLY A 1 169 ? -15.116 -18.816 8.460 1.00 86.00 169 GLY A N 1
ATOM 1332 C CA . GLY A 1 169 ? -15.703 -19.846 7.592 1.00 86.00 169 GLY A CA 1
ATOM 1333 C C . GLY A 1 169 ? -16.988 -19.444 6.859 1.00 86.00 169 GLY A C 1
ATOM 1334 O O . GLY A 1 169 ? -17.509 -20.248 6.090 1.00 86.00 169 GLY A O 1
ATOM 1335 N N . VAL A 1 170 ? -17.492 -18.223 7.060 1.00 91.94 170 VAL A N 1
ATOM 1336 C CA . VAL A 1 170 ? -18.623 -17.669 6.302 1.00 91.94 170 VAL A CA 1
ATOM 1337 C C . VAL A 1 170 ? -18.088 -16.755 5.208 1.00 91.94 170 VAL A C 1
ATOM 1339 O O . VAL A 1 170 ? -17.336 -15.829 5.507 1.00 91.94 170 VAL A O 1
ATOM 1342 N N . SER A 1 171 ? -18.473 -17.018 3.958 1.00 95.25 171 SER A N 1
ATOM 1343 C CA . SER A 1 171 ? -18.039 -16.251 2.787 1.00 95.25 171 SER A CA 1
ATOM 1344 C C . SER A 1 171 ? -19.162 -15.378 2.236 1.00 95.25 171 SER A C 1
ATOM 1346 O O . SER A 1 171 ? -20.283 -15.848 2.040 1.00 95.25 171 SER A O 1
ATOM 1348 N N . GLU A 1 172 ? -18.833 -14.128 1.926 1.00 95.25 172 GLU A N 1
ATOM 1349 C CA . GLU A 1 172 ? -19.727 -13.156 1.300 1.00 95.25 172 GLU A CA 1
ATOM 1350 C C . GLU A 1 172 ? -19.022 -12.467 0.129 1.00 95.25 172 GLU A C 1
ATOM 1352 O O . GLU A 1 172 ? -17.830 -12.167 0.194 1.00 95.25 172 GLU A O 1
ATOM 1357 N N . THR A 1 173 ? -19.756 -12.204 -0.953 1.00 94.44 173 THR A N 1
ATOM 1358 C CA . THR A 1 173 ? -19.243 -11.424 -2.086 1.00 94.44 173 THR A CA 1
ATOM 1359 C C . THR A 1 173 ? -19.606 -9.955 -1.908 1.00 94.44 173 THR A C 1
ATOM 1361 O O . THR A 1 173 ? -20.779 -9.621 -1.745 1.00 94.44 173 THR A O 1
ATOM 1364 N N . ILE A 1 174 ? -18.603 -9.082 -1.979 1.00 91.94 174 ILE A N 1
ATOM 1365 C CA . ILE A 1 174 ? -18.725 -7.637 -1.774 1.00 91.94 174 ILE A CA 1
ATOM 1366 C C . ILE A 1 174 ? -18.287 -6.908 -3.044 1.00 91.94 174 ILE A C 1
ATOM 1368 O O . ILE A 1 174 ? -17.327 -7.318 -3.693 1.00 91.94 174 ILE A O 1
ATOM 1372 N N . GLU A 1 175 ? -18.980 -5.823 -3.388 1.00 89.56 175 GLU A N 1
ATOM 1373 C CA . GLU A 1 175 ? -18.558 -4.896 -4.441 1.00 89.56 175 GLU A CA 1
ATOM 1374 C C . GLU A 1 175 ? -17.714 -3.755 -3.839 1.00 89.56 175 GLU A C 1
ATOM 1376 O O . GLU A 1 175 ? -18.123 -3.147 -2.848 1.00 89.56 175 GLU A O 1
ATOM 1381 N N . LEU A 1 176 ? -16.535 -3.496 -4.417 1.00 79.88 176 LEU A N 1
ATOM 1382 C CA . LEU A 1 176 ? -15.528 -2.533 -3.935 1.00 79.88 176 LEU A CA 1
ATOM 1383 C C . LEU A 1 176 ? -15.875 -1.059 -4.191 1.00 79.88 176 LEU A C 1
ATOM 1385 O O . LEU A 1 176 ? -16.713 -0.769 -5.074 1.00 79.88 176 LEU A O 1
#

Secondary structure (DSSP, 8-state):
-EEPTTS-EEEEEEEEEESS-TTSTT-EEEEEEEEEEETTEEEEEEEEEEEEEE-TTS-EEEEEEEEEEEEE-TTS-EEEEEEEEEEEEEE-TTSS-STT-EEEEEEEEEEE-TTS-EEEEEEEEEEEEETT-SS-SEEEEEEEESS-EEEEEEEES--SSEEEEEETTEEEEEE-

Radius of gyration: 17.57 Å; Cα contacts (8 Å, |Δi|>4): 459; chains: 1; bounding box: 38×43×42 Å

Foldseek 3Di:
DDQDPVRKDKDFDKDWDWPDPPQDAQIKIKIATGQIDINNKGWGWIWMKGFNAADPVRWTKIKIWTGFTKIADPVRFIKTKTWIKMKTFPWDPVDPDCQATKIWMFTKIWIADRVRFIKIKGFPFTFIDHRVQPGTCFGWMWIDTPVKIKIWTNDDRDSPQWIWIAIPNDIDIDRD

Sequence (176 aa):
NCECFLGNSKRGKIHIKLSDWWRNEGSLREITFEDFYFNDNKLEGKKTILNSGLNDDGNLTFTKKIEGGKLSYPDGSSMSWNCEKSSELIEGNETLRFFDDIWSVTGSGSGLNIDKVDYTFEITSPLIYKNGCFYPVSGIVEISTKDNLQVIDYGNGECDKKVTVTTNGVSETIEL